Protein AF-A0A3D5GLA0-F1 (afdb_monomer_lite)

pLDDT: mean 87.61, std 8.31, range [57.22, 93.5]

Radius of gyration: 10.08 Å; chains: 1; bounding box: 24×16×26 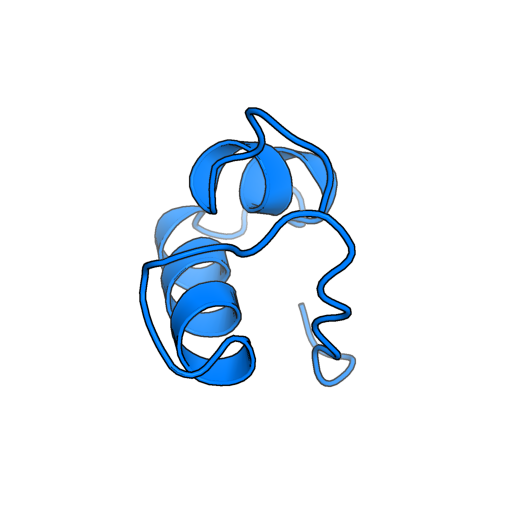Å

Foldseek 3Di:
DAPPDFLQVVLVVPPDPPDPSVVSSVQQQVQQVHRDDDHVDDGDGPPDD

Structure (mmCIF, N/CA/C/O backbone):
data_AF-A0A3D5GLA0-F1
#
_entry.id   AF-A0A3D5GLA0-F1
#
loop_
_atom_site.group_PDB
_atom_site.id
_atom_site.type_symbol
_atom_site.label_atom_id
_atom_site.label_alt_id
_atom_site.label_comp_id
_atom_site.label_asym_id
_atom_site.label_entity_id
_atom_site.label_seq_id
_atom_site.pdbx_PDB_ins_code
_atom_site.Cartn_x
_atom_site.Cartn_y
_atom_site.Cartn_z
_atom_site.occupancy
_atom_site.B_iso_or_equiv
_atom_site.auth_seq_id
_atom_site.auth_comp_id
_atom_site.auth_asym_id
_atom_site.auth_atom_id
_atom_site.pdbx_PDB_model_num
ATOM 1 N N . VAL A 1 1 ? -3.190 -9.097 3.560 1.00 89.81 1 VAL A N 1
ATOM 2 C CA . VAL A 1 1 ? -3.017 -7.828 4.292 1.00 89.81 1 VAL A CA 1
ATOM 3 C C . VAL A 1 1 ? -3.082 -8.104 5.782 1.00 89.81 1 VAL A C 1
ATOM 5 O O . VAL A 1 1 ? -4.056 -8.705 6.234 1.00 89.81 1 VAL A O 1
ATOM 8 N N . GLN A 1 2 ? -2.052 -7.713 6.517 1.00 89.38 2 GLN A N 1
ATOM 9 C CA . GLN A 1 2 ? -1.960 -7.758 7.973 1.00 89.38 2 GLN A CA 1
ATOM 10 C C . GLN A 1 2 ? -2.200 -6.362 8.574 1.00 89.38 2 GLN A C 1
ATOM 12 O O . GLN A 1 2 ? -2.088 -5.360 7.866 1.00 89.38 2 GLN A O 1
ATOM 17 N N . PRO A 1 3 ? -2.564 -6.263 9.864 1.00 87.50 3 PRO A N 1
ATOM 18 C CA . PRO A 1 3 ? -2.575 -4.982 10.560 1.00 87.50 3 PRO A CA 1
ATOM 19 C C . PRO A 1 3 ? -1.201 -4.306 10.479 1.00 87.50 3 PRO A C 1
ATOM 21 O O . PRO A 1 3 ? -0.196 -4.929 10.805 1.00 87.50 3 PRO A O 1
ATOM 24 N N . GLY A 1 4 ? -1.177 -3.040 10.063 1.00 89.50 4 GLY A N 1
ATOM 25 C CA . GLY A 1 4 ? 0.056 -2.268 9.896 1.00 89.50 4 GLY A CA 1
ATOM 26 C C . GLY A 1 4 ? 0.646 -2.305 8.486 1.00 89.50 4 GLY A C 1
ATOM 27 O O . GLY A 1 4 ? 1.434 -1.421 8.183 1.00 89.50 4 GLY A O 1
ATOM 28 N N . ASP A 1 5 ? 0.218 -3.234 7.618 1.00 91.00 5 ASP A N 1
ATOM 29 C CA . ASP A 1 5 ? 0.667 -3.252 6.222 1.00 91.00 5 ASP A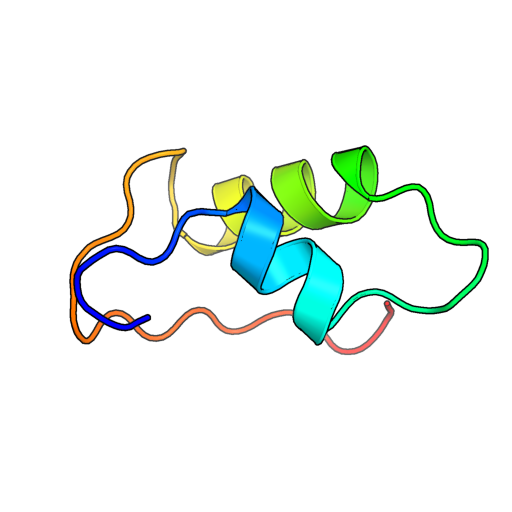 CA 1
ATOM 30 C C . ASP A 1 5 ? 0.227 -1.977 5.493 1.00 91.00 5 ASP A C 1
ATOM 32 O O . ASP A 1 5 ? -0.948 -1.587 5.514 1.00 91.00 5 ASP A O 1
ATOM 36 N N . THR A 1 6 ? 1.152 -1.404 4.737 1.00 93.31 6 THR A N 1
ATOM 37 C CA . THR A 1 6 ? 0.874 -0.388 3.724 1.00 93.31 6 THR A CA 1
ATOM 38 C C . THR A 1 6 ? 0.928 -0.983 2.316 1.00 93.31 6 THR A C 1
ATOM 40 O O . THR A 1 6 ? 1.553 -2.016 2.068 1.00 93.31 6 THR A O 1
ATOM 43 N N . LEU A 1 7 ? 0.296 -0.313 1.344 1.00 92.44 7 LEU A N 1
ATOM 44 C CA . LEU A 1 7 ? 0.426 -0.700 -0.068 1.00 92.44 7 LEU A CA 1
ATOM 45 C C . LEU A 1 7 ? 1.889 -0.686 -0.524 1.00 92.44 7 LEU A C 1
ATOM 47 O O . LEU A 1 7 ? 2.266 -1.494 -1.366 1.00 92.44 7 LEU A O 1
ATOM 51 N N . TRP A 1 8 ? 2.694 0.210 0.052 1.00 93.06 8 TRP A N 1
ATOM 52 C CA . TRP A 1 8 ? 4.114 0.349 -0.244 1.00 93.06 8 TRP A CA 1
ATOM 53 C C . TRP A 1 8 ? 4.905 -0.881 0.202 1.00 93.06 8 TRP A C 1
ATOM 55 O O . TRP A 1 8 ? 5.558 -1.509 -0.621 1.00 93.06 8 TRP A O 1
ATOM 65 N N . GLU A 1 9 ? 4.769 -1.302 1.459 1.00 93.50 9 GLU A N 1
ATOM 66 C CA . GLU A 1 9 ? 5.467 -2.490 1.976 1.00 93.50 9 GLU A CA 1
ATOM 67 C C . GLU A 1 9 ? 5.018 -3.775 1.270 1.00 93.50 9 GLU A C 1
ATOM 69 O O . GLU A 1 9 ? 5.819 -4.675 1.006 1.00 93.50 9 GLU A O 1
ATOM 74 N N . ILE A 1 10 ? 3.730 -3.873 0.921 1.00 91.75 10 ILE A N 1
ATOM 75 C CA . ILE A 1 10 ? 3.231 -4.995 0.119 1.00 91.75 10 ILE A CA 1
ATOM 76 C C . ILE A 1 10 ? 3.872 -4.967 -1.271 1.00 91.75 10 ILE A C 1
ATOM 78 O O . ILE A 1 10 ? 4.317 -6.015 -1.739 1.00 91.75 10 ILE A O 1
ATOM 82 N N . ALA A 1 11 ? 3.949 -3.796 -1.911 1.00 92.19 11 ALA A N 1
ATOM 83 C CA . ALA A 1 11 ? 4.601 -3.635 -3.203 1.00 92.19 11 ALA A CA 1
ATOM 84 C C . ALA A 1 11 ? 6.086 -4.010 -3.145 1.00 92.19 11 ALA A C 1
ATOM 86 O O . ALA A 1 11 ? 6.546 -4.708 -4.040 1.00 92.19 11 ALA A O 1
ATOM 87 N N . GLU A 1 12 ? 6.823 -3.626 -2.097 1.00 92.31 12 GLU A N 1
ATOM 88 C CA . GLU A 1 12 ? 8.240 -4.003 -1.917 1.00 92.31 12 GLU A CA 1
ATOM 89 C C . GLU A 1 12 ? 8.424 -5.514 -1.811 1.00 92.31 12 GLU A C 1
ATOM 91 O O . GLU A 1 12 ? 9.398 -6.062 -2.321 1.00 92.31 12 GLU A O 1
ATOM 96 N N . ARG A 1 13 ? 7.470 -6.208 -1.186 1.00 90.00 13 ARG A N 1
ATOM 97 C CA . ARG A 1 13 ? 7.529 -7.663 -1.007 1.00 90.00 13 ARG A CA 1
ATOM 98 C C . ARG A 1 13 ? 7.202 -8.458 -2.267 1.00 90.00 13 ARG A C 1
ATOM 100 O O . ARG A 1 13 ? 7.699 -9.573 -2.402 1.00 90.00 13 ARG A O 1
ATOM 107 N N . ILE A 1 14 ? 6.314 -7.952 -3.122 1.00 88.50 14 ILE A N 1
ATOM 108 C CA . ILE A 1 14 ? 5.837 -8.678 -4.316 1.00 88.50 14 ILE A CA 1
ATOM 109 C C . ILE A 1 14 ? 6.410 -8.137 -5.625 1.00 88.50 14 ILE A C 1
ATOM 111 O O . ILE A 1 14 ? 6.227 -8.758 -6.668 1.00 88.50 14 ILE A O 1
ATOM 115 N N . GLY A 1 15 ? 7.012 -6.951 -5.584 1.00 85.06 15 GLY A N 1
ATOM 116 C CA . GLY A 1 15 ? 7.521 -6.253 -6.749 1.00 85.06 15 GLY A CA 1
ATOM 117 C C . GLY A 1 15 ? 8.718 -6.974 -7.353 1.00 85.06 15 GLY A C 1
ATOM 118 O O . GLY A 1 15 ? 9.590 -7.481 -6.647 1.00 85.06 15 GLY A O 1
ATOM 119 N N . SER A 1 16 ? 8.763 -6.994 -8.680 1.00 83.25 16 SER A N 1
ATOM 120 C CA . SER A 1 16 ? 9.891 -7.537 -9.426 1.00 83.25 16 SER A CA 1
ATOM 121 C C . SER A 1 16 ? 11.075 -6.555 -9.407 1.00 83.25 16 SER A C 1
ATOM 123 O O . SER A 1 16 ? 10.872 -5.343 -9.540 1.00 83.25 16 SER A O 1
ATOM 125 N N . PRO A 1 17 ? 12.327 -7.035 -9.287 1.00 79.38 17 PRO A N 1
ATOM 126 C CA . PRO A 1 17 ? 13.507 -6.182 -9.391 1.00 79.38 17 PRO A CA 1
ATOM 127 C C . PRO A 1 17 ? 13.518 -5.418 -10.720 1.00 79.38 17 PRO A C 1
ATOM 129 O O . PRO A 1 17 ? 13.378 -6.015 -11.785 1.00 79.38 17 PRO A O 1
ATOM 132 N N . GLY A 1 18 ? 13.694 -4.098 -10.660 1.00 82.56 18 GLY A N 1
ATOM 133 C CA . GLY A 1 18 ? 13.694 -3.229 -11.843 1.00 82.56 18 GLY A CA 1
ATOM 134 C C . GLY A 1 18 ? 12.315 -2.725 -12.285 1.00 82.56 18 GLY A C 1
ATOM 135 O O . GLY A 1 18 ? 12.253 -1.903 -13.196 1.00 82.56 18 GLY A O 1
ATOM 136 N N . VAL A 1 19 ? 11.226 -3.148 -11.633 1.00 83.62 19 VAL A N 1
ATOM 137 C CA . VAL A 1 19 ? 9.893 -2.550 -11.813 1.00 83.62 19 VAL A CA 1
ATOM 138 C C . VAL A 1 19 ? 9.729 -1.377 -10.850 1.00 83.62 19 VAL A C 1
ATOM 140 O O . VAL A 1 19 ? 10.091 -1.475 -9.677 1.00 83.62 19 VAL A O 1
ATOM 143 N N . ASP A 1 20 ? 9.181 -0.257 -11.336 1.00 89.75 20 ASP A N 1
ATOM 144 C CA . ASP A 1 20 ? 8.877 0.886 -10.473 1.00 89.75 20 ASP A CA 1
ATOM 145 C C . ASP A 1 20 ? 7.856 0.466 -9.415 1.00 89.75 20 ASP A C 1
ATOM 147 O O . ASP A 1 20 ? 6.739 0.032 -9.707 1.00 89.75 20 ASP A O 1
ATOM 151 N N . LEU A 1 21 ? 8.243 0.626 -8.160 1.00 91.19 21 LEU A N 1
ATOM 152 C CA . LEU A 1 21 ? 7.406 0.289 -7.033 1.00 91.19 21 LEU A CA 1
ATOM 153 C C . LEU A 1 21 ? 6.095 1.083 -7.020 1.00 91.19 21 LEU A C 1
ATOM 155 O O . LEU A 1 21 ? 5.057 0.541 -6.642 1.00 91.19 21 LEU A O 1
ATOM 159 N N . ARG A 1 22 ? 6.115 2.335 -7.497 1.00 92.25 22 ARG A N 1
ATOM 160 C CA . ARG A 1 22 ? 4.913 3.170 -7.630 1.00 92.25 22 ARG A CA 1
ATOM 161 C C . ARG A 1 22 ? 3.884 2.524 -8.545 1.00 92.25 22 ARG A C 1
ATOM 163 O O . ARG A 1 22 ? 2.702 2.522 -8.218 1.00 92.25 22 ARG A O 1
ATOM 170 N N . TYR A 1 23 ? 4.338 1.915 -9.640 1.00 91.31 23 TYR A N 1
ATOM 171 C CA . TYR A 1 23 ? 3.457 1.186 -10.545 1.00 91.31 23 TYR A CA 1
AT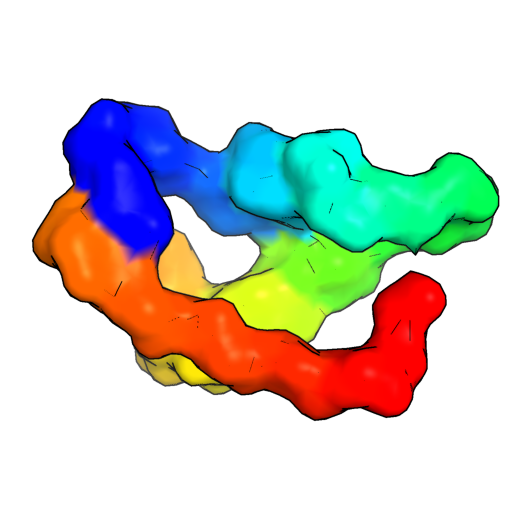OM 172 C C . TYR A 1 23 ? 2.781 0.015 -9.820 1.00 91.31 23 TYR A C 1
ATOM 174 O O . TYR A 1 23 ? 1.563 -0.148 -9.892 1.00 91.31 23 TYR A O 1
ATOM 182 N N . THR A 1 24 ? 3.541 -0.758 -9.043 1.00 91.12 24 THR A N 1
ATOM 183 C CA . THR A 1 24 ? 2.999 -1.864 -8.238 1.00 91.12 24 THR A CA 1
ATOM 184 C C . THR A 1 24 ? 2.012 -1.375 -7.172 1.00 91.12 24 THR A C 1
ATOM 186 O O . THR A 1 24 ? 0.964 -1.994 -6.981 1.00 91.12 24 THR A O 1
ATOM 189 N N . VAL A 1 25 ? 2.294 -0.244 -6.516 1.00 92.81 25 VAL A N 1
ATOM 190 C CA . VAL A 1 25 ? 1.394 0.390 -5.538 1.00 92.81 25 VAL A CA 1
ATOM 191 C C . VAL A 1 25 ? 0.077 0.819 -6.183 1.00 92.81 25 VAL A C 1
ATOM 193 O O . VAL A 1 25 ? -0.984 0.491 -5.651 1.00 92.81 25 VAL A O 1
ATOM 196 N N . ASP A 1 26 ? 0.115 1.476 -7.342 1.00 92.50 26 ASP A N 1
ATOM 197 C CA . ASP A 1 26 ? -1.095 1.897 -8.063 1.00 92.50 26 ASP A CA 1
ATOM 198 C C . ASP A 1 26 ? -1.949 0.695 -8.484 1.00 92.50 26 ASP A C 1
ATOM 200 O O . ASP A 1 26 ? -3.183 0.699 -8.363 1.00 92.50 26 ASP A O 1
ATOM 204 N N . ARG A 1 27 ? -1.298 -0.386 -8.927 1.00 90.81 27 ARG A N 1
ATOM 205 C CA . ARG A 1 27 ? -1.974 -1.646 -9.255 1.00 90.81 27 ARG A CA 1
ATOM 206 C C . ARG A 1 27 ? -2.626 -2.283 -8.032 1.00 90.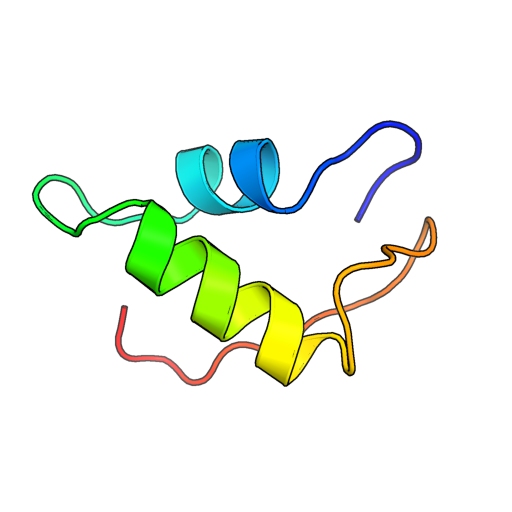81 27 ARG A C 1
ATOM 208 O O . ARG A 1 27 ? -3.769 -2.733 -8.126 1.00 90.81 27 ARG A O 1
ATOM 215 N N . LEU A 1 28 ? -1.929 -2.302 -6.898 1.00 92.25 28 LEU A N 1
ATOM 216 C CA . LEU A 1 28 ? -2.465 -2.793 -5.631 1.00 92.25 28 LEU A CA 1
ATOM 217 C C . LEU A 1 28 ? -3.656 -1.952 -5.163 1.00 92.25 28 LEU A C 1
ATOM 219 O O . LEU A 1 28 ? -4.676 -2.531 -4.801 1.00 92.25 28 LEU A O 1
ATOM 223 N N . ALA A 1 29 ? -3.567 -0.620 -5.219 1.00 93.12 29 ALA A N 1
ATOM 224 C CA . ALA A 1 29 ? -4.664 0.277 -4.854 1.00 93.12 29 ALA A CA 1
ATOM 225 C C . ALA A 1 29 ? -5.900 0.024 -5.726 1.00 93.12 29 ALA A C 1
ATOM 227 O O . ALA A 1 29 ? -7.013 -0.121 -5.221 1.00 93.12 29 ALA A O 1
ATOM 228 N N . THR A 1 30 ? -5.699 -0.112 -7.039 1.00 92.50 30 THR A N 1
ATOM 229 C CA . THR A 1 30 ? -6.776 -0.421 -7.988 1.00 92.50 30 THR A CA 1
ATOM 230 C C . THR A 1 30 ? -7.432 -1.765 -7.666 1.00 92.50 30 THR A C 1
ATOM 232 O O . THR A 1 30 ? -8.654 -1.852 -7.579 1.00 92.50 30 THR A O 1
ATOM 235 N N . ALA A 1 31 ? -6.634 -2.812 -7.433 1.00 91.06 31 ALA A N 1
ATOM 236 C CA . ALA A 1 31 ? -7.141 -4.145 -7.107 1.00 91.06 31 ALA A CA 1
ATOM 237 C C . ALA A 1 31 ? -7.800 -4.220 -5.717 1.00 91.06 31 ALA A C 1
ATOM 239 O O . ALA A 1 31 ? -8.712 -5.017 -5.504 1.00 91.06 31 ALA A O 1
ATOM 240 N N . ALA A 1 32 ? -7.357 -3.392 -4.770 1.00 91.06 32 ALA A N 1
ATOM 241 C CA . ALA A 1 32 ? -7.937 -3.278 -3.436 1.00 91.06 32 ALA A CA 1
ATOM 242 C C . ALA A 1 32 ? -9.243 -2.462 -3.405 1.00 91.06 32 ALA A C 1
ATOM 244 O O . ALA A 1 32 ? -9.944 -2.499 -2.393 1.00 91.06 32 ALA A O 1
ATOM 245 N N . GLY A 1 33 ? -9.569 -1.737 -4.483 1.00 91.19 33 GLY A N 1
ATOM 246 C CA . GLY A 1 33 ? -10.700 -0.806 -4.540 1.00 91.19 33 GLY A CA 1
ATOM 247 C C . GLY A 1 33 ? -10.420 0.550 -3.881 1.00 91.19 33 GLY A C 1
ATOM 248 O O . GLY A 1 33 ? -11.356 1.270 -3.537 1.00 91.19 33 GLY A O 1
ATOM 249 N N . GLY A 1 34 ? -9.147 0.896 -3.676 1.00 91.06 34 GLY A N 1
ATOM 250 C CA . GLY A 1 34 ? -8.707 2.162 -3.101 1.00 91.06 34 GLY A CA 1
ATOM 251 C C . GLY A 1 34 ? -7.389 2.060 -2.321 1.00 91.06 34 GLY A C 1
ATOM 252 O O . GLY A 1 34 ? -6.806 0.983 -2.205 1.00 91.06 34 GLY A O 1
ATOM 253 N N . PRO A 1 35 ? -6.920 3.185 -1.749 1.00 87.62 35 PRO A N 1
ATOM 254 C CA . PRO A 1 35 ? -5.665 3.237 -1.000 1.00 87.62 35 PRO A CA 1
ATOM 255 C C . PRO A 1 35 ? -5.760 2.633 0.411 1.00 87.62 35 PRO A C 1
ATOM 257 O O . PRO A 1 35 ? -4.737 2.356 1.034 1.00 87.62 35 PRO A O 1
ATOM 260 N N . LEU A 1 36 ? -6.977 2.458 0.944 1.00 89.94 36 LEU A N 1
ATOM 261 C CA . LEU A 1 36 ? -7.185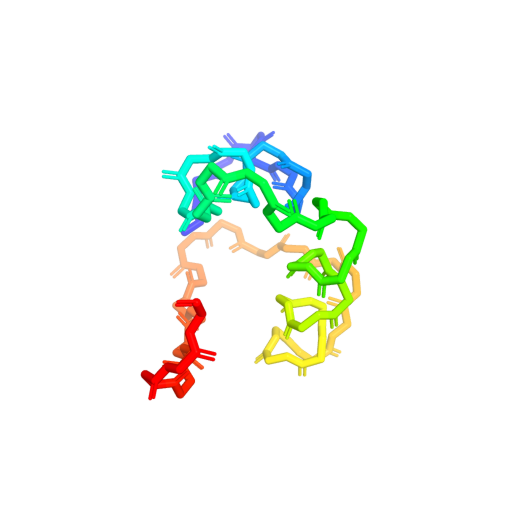 1.955 2.299 1.00 89.94 36 LEU A CA 1
ATOM 262 C C . LEU A 1 36 ? -7.175 0.428 2.329 1.00 89.94 36 LEU A C 1
ATOM 264 O O . LEU A 1 36 ? -8.035 -0.230 1.742 1.00 89.94 36 LEU A O 1
ATOM 268 N N . LEU A 1 37 ? -6.245 -0.116 3.101 1.00 90.88 37 LEU A N 1
ATOM 269 C CA . LEU A 1 37 ? -6.146 -1.538 3.367 1.00 90.88 37 LEU A CA 1
ATOM 270 C C . LEU A 1 37 ? -6.941 -1.918 4.614 1.00 90.88 37 LEU A C 1
ATOM 272 O O . LEU A 1 37 ? -6.885 -1.244 5.644 1.00 90.88 37 LEU A O 1
ATOM 276 N N . ARG A 1 38 ? -7.673 -3.031 4.534 1.00 90.69 38 ARG A N 1
ATOM 277 C CA . ARG A 1 38 ? -8.347 -3.634 5.688 1.00 90.69 38 ARG A CA 1
ATOM 278 C C . ARG A 1 38 ? -7.578 -4.878 6.135 1.00 90.69 38 ARG A C 1
ATOM 280 O O . ARG A 1 38 ? -7.286 -5.736 5.300 1.00 90.69 38 ARG A O 1
ATOM 287 N N . PRO A 1 39 ? -7.260 -5.036 7.428 1.00 90.12 39 PRO A N 1
ATOM 288 C CA . PRO A 1 39 ? -6.660 -6.271 7.918 1.00 90.12 39 PRO A CA 1
ATOM 289 C C . PRO A 1 39 ? -7.496 -7.496 7.532 1.00 90.12 39 PRO A C 1
ATOM 291 O O . PRO A 1 39 ? -8.723 -7.474 7.621 1.00 90.12 39 PRO A O 1
ATOM 294 N N . GLY A 1 40 ? -6.838 -8.554 7.056 1.00 91.94 40 GLY A N 1
ATOM 295 C CA . GLY A 1 40 ? -7.504 -9.754 6.538 1.00 91.94 40 GLY A CA 1
ATOM 296 C C . GLY A 1 40 ? -8.014 -9.640 5.095 1.00 91.94 40 GLY A C 1
ATOM 297 O O . GLY A 1 40 ? -8.457 -10.640 4.530 1.00 91.94 40 GLY A O 1
ATOM 298 N N . GLN A 1 41 ? -7.908 -8.469 4.458 1.00 91.69 41 GLN A N 1
ATOM 299 C CA . GLN A 1 41 ? -8.261 -8.294 3.050 1.00 91.69 41 GLN A CA 1
ATOM 300 C C . GLN A 1 41 ? -7.377 -9.163 2.148 1.00 91.69 41 GLN A C 1
ATOM 302 O O . GLN A 1 41 ? -6.152 -9.260 2.323 1.00 91.69 41 GLN A O 1
ATOM 307 N N . ARG A 1 42 ? -8.023 -9.782 1.157 1.00 91.44 42 ARG A N 1
ATOM 308 C CA . ARG A 1 42 ? -7.380 -10.510 0.063 1.00 91.44 42 ARG A CA 1
ATOM 309 C C . ARG A 1 42 ? -7.436 -9.645 -1.187 1.00 91.44 42 ARG A C 1
ATOM 311 O O . ARG A 1 42 ? -8.513 -9.219 -1.587 1.00 91.44 42 ARG A O 1
ATOM 318 N N . ILE A 1 43 ? -6.272 -9.387 -1.767 1.00 88.38 43 ILE A N 1
ATOM 319 C CA . ILE A 1 43 ? -6.117 -8.627 -3.005 1.00 88.38 43 ILE A CA 1
ATOM 320 C C . ILE A 1 43 ? -5.591 -9.611 -4.039 1.00 88.38 43 ILE A C 1
ATOM 322 O O . ILE A 1 43 ? -4.528 -10.200 -3.844 1.00 88.38 43 ILE A O 1
ATOM 326 N N . THR A 1 44 ? -6.350 -9.821 -5.109 1.00 87.12 44 THR A N 1
ATOM 327 C CA . THR A 1 44 ? -5.942 -10.692 -6.212 1.00 87.12 44 THR A CA 1
ATOM 328 C C . THR A 1 44 ? -5.376 -9.824 -7.320 1.00 87.12 44 THR A C 1
ATOM 330 O O . THR A 1 44 ? -6.082 -8.997 -7.892 1.00 87.12 44 THR A O 1
ATOM 333 N N . LEU A 1 45 ? -4.094 -10.010 -7.615 1.00 81.06 45 LEU A N 1
ATOM 334 C CA . LEU A 1 45 ? -3.428 -9.328 -8.716 1.00 81.06 45 LEU A CA 1
ATOM 335 C C . LEU A 1 45 ? -3.421 -10.247 -9.938 1.00 81.06 45 LEU A C 1
ATOM 337 O O . LEU A 1 45 ? -3.120 -11.434 -9.794 1.00 81.06 45 LEU A O 1
ATOM 341 N N . PRO A 1 46 ? -3.740 -9.740 -11.139 1.00 72.00 46 PRO A N 1
ATOM 342 C CA . PRO A 1 46 ? -3.573 -10.529 -12.347 1.00 72.00 46 PRO A CA 1
ATOM 343 C C . PRO A 1 46 ? -2.078 -10.765 -12.582 1.00 72.00 46 PRO A C 1
ATOM 345 O O . PRO A 1 46 ? -1.270 -9.839 -12.485 1.00 72.00 46 PRO A O 1
ATOM 348 N N . THR A 1 47 ? -1.728 -12.019 -12.860 1.00 61.69 47 THR A N 1
ATOM 349 C CA . THR A 1 47 ? -0.360 -12.502 -13.076 1.00 61.69 47 THR A CA 1
ATOM 350 C C . THR A 1 47 ? 0.255 -11.824 -14.301 1.00 61.69 47 THR A C 1
ATOM 352 O O . THR A 1 47 ? -0.094 -12.151 -15.432 1.00 61.69 47 THR A O 1
ATOM 355 N N . GLY A 1 48 ? 1.131 -10.851 -14.058 1.00 58.91 48 GLY A N 1
ATOM 356 C CA . GLY A 1 48 ? 1.822 -10.050 -15.073 1.00 58.91 48 GLY A CA 1
ATOM 357 C C . GLY A 1 48 ? 2.563 -8.867 -14.443 1.00 58.91 48 GLY A C 1
ATOM 358 O O . GLY A 1 48 ? 2.424 -7.744 -14.923 1.00 58.91 48 GLY A O 1
ATOM 359 N N . LEU A 1 49 ? 3.231 -9.115 -13.309 1.00 57.22 49 LEU A N 1
ATOM 360 C CA . LEU A 1 49 ? 4.094 -8.163 -12.597 1.00 57.22 49 LEU A CA 1
ATOM 361 C C . LEU A 1 49 ? 5.555 -8.362 -12.996 1.00 57.22 49 LEU A C 1
ATOM 363 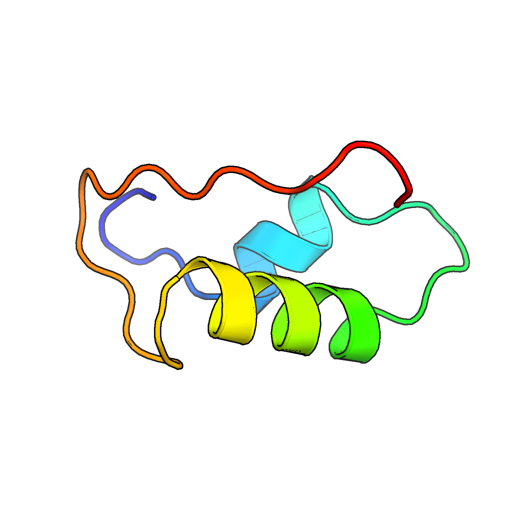O O . LEU A 1 49 ? 5.941 -9.534 -13.202 1.00 57.22 49 LEU A O 1
#

Secondary structure (DSSP, 8-state):
--TT--HHHHHHHHPPTTS-HHHHHHHHHHHHTSS---TT---PPPS--

Sequence (49 aa):
VQPGDTLWEIAERIGSPGVDLRYTVDRLATAAGGPLLRPGQRITLPTGL